Protein AF-B7PU13-F1 (afdb_monomer_lite)

Organism: Ixodes scapularis (NCBI:txid6945)

Secondary structure (DSSP, 8-state):
----GGGGTS-TTHHHHHHHHHHHHHHHHHHHHHTT--S-----------PPP-

Radius of gyration: 18.24 Å; chains: 1; bounding box: 31×23×57 Å

pLDDT: mean 82.56, std 11.3, range [38.62, 93.94]

Sequence (54 aa):
MAGNILTTIVTEEERSLLLEDVTEQAKEWWAQKEAGGSPFDCQVFLVHALKPRS

Foldseek 3Di:
DPPDVVVVVDDPVCVVVVVVVVVVLVVVLVVCVVVVHHSDPDDDDDDDDDDDDD

Structure (mmCIF, N/CA/C/O backbone):
data_AF-B7PU13-F1
#
_entry.id   AF-B7PU13-F1
#
loop_
_atom_site.group_PDB
_atom_site.id
_atom_site.type_symbol
_atom_site.label_atom_id
_atom_site.label_alt_id
_atom_site.label_comp_id
_atom_site.label_asym_id
_atom_site.label_entity_id
_atom_site.label_seq_id
_atom_site.pdbx_PDB_ins_code
_atom_site.Cartn_x
_atom_site.Cartn_y
_atom_site.Cartn_z
_atom_site.occupancy
_atom_site.B_iso_or_equiv
_atom_site.auth_seq_id
_atom_site.auth_comp_id
_atom_site.auth_asym_id
_atom_site.auth_atom_id
_atom_site.pdbx_PDB_model_num
ATOM 1 N N . MET A 1 1 ? -14.711 4.664 -10.315 1.00 38.62 1 MET A N 1
ATOM 2 C CA . MET A 1 1 ? -13.919 4.797 -9.075 1.00 38.62 1 MET A CA 1
ATOM 3 C C . MET A 1 1 ? -13.536 3.389 -8.664 1.00 38.62 1 MET A C 1
ATOM 5 O O . MET A 1 1 ? -14.436 2.609 -8.388 1.00 38.62 1 MET A O 1
ATOM 9 N N . ALA A 1 2 ? -12.261 3.015 -8.757 1.00 45.84 2 ALA A N 1
ATOM 10 C CA . ALA A 1 2 ? -11.824 1.714 -8.258 1.00 45.84 2 ALA A CA 1
ATOM 11 C C . ALA A 1 2 ? -11.926 1.759 -6.727 1.00 45.84 2 ALA A C 1
ATOM 13 O O . ALA A 1 2 ? -11.224 2.543 -6.091 1.00 45.84 2 ALA A O 1
ATOM 14 N N . GLY A 1 3 ? -12.879 1.023 -6.155 1.00 55.19 3 GLY A N 1
ATOM 15 C CA . GLY A 1 3 ? -13.000 0.888 -4.706 1.00 55.19 3 GLY A CA 1
ATOM 16 C C . GLY A 1 3 ? -11.791 0.130 -4.170 1.00 55.19 3 GLY A C 1
ATOM 17 O O . GLY A 1 3 ? -11.344 -0.829 -4.798 1.00 55.19 3 GLY A O 1
ATOM 18 N N . ASN A 1 4 ? -11.241 0.575 -3.042 1.00 66.06 4 ASN A N 1
ATOM 19 C CA . ASN A 1 4 ? -10.174 -0.151 -2.364 1.00 66.06 4 ASN A CA 1
ATOM 20 C C . ASN A 1 4 ? -10.692 -1.557 -2.013 1.00 66.06 4 ASN A C 1
ATOM 22 O O . ASN A 1 4 ? -11.600 -1.689 -1.200 1.00 66.06 4 ASN A O 1
ATOM 26 N N . ILE A 1 5 ? -10.137 -2.603 -2.634 1.00 75.38 5 ILE A N 1
ATOM 27 C CA . ILE A 1 5 ? -10.595 -3.991 -2.450 1.00 75.38 5 ILE A CA 1
ATOM 28 C C . ILE A 1 5 ? -10.510 -4.407 -0.975 1.00 75.38 5 ILE A C 1
ATOM 30 O O . ILE A 1 5 ? -11.336 -5.187 -0.505 1.00 75.38 5 ILE A O 1
ATOM 34 N N . LEU A 1 6 ? -9.581 -3.825 -0.213 1.00 75.00 6 LEU A N 1
ATOM 35 C CA . LEU A 1 6 ? -9.421 -4.120 1.208 1.00 75.00 6 LEU A CA 1
ATOM 36 C C . LEU A 1 6 ? -10.684 -3.787 2.014 1.00 75.00 6 LEU A C 1
ATOM 38 O O . LEU A 1 6 ? -11.006 -4.519 2.942 1.00 75.00 6 LEU A O 1
ATOM 42 N N . THR A 1 7 ? -11.478 -2.785 1.611 1.00 74.50 7 THR A N 1
ATOM 43 C CA . THR A 1 7 ? -12.733 -2.449 2.311 1.00 74.50 7 THR A CA 1
ATOM 44 C C . THR A 1 7 ? -13.843 -3.476 2.101 1.00 74.50 7 THR A C 1
ATOM 46 O O . THR A 1 7 ? -14.893 -3.348 2.713 1.00 74.50 7 THR A O 1
ATOM 49 N N . THR A 1 8 ? -13.653 -4.451 1.208 1.00 80.19 8 THR A N 1
ATOM 50 C CA . THR A 1 8 ? -14.585 -5.580 1.026 1.00 80.19 8 THR A CA 1
ATOM 51 C C . THR A 1 8 ? -14.148 -6.841 1.771 1.00 80.19 8 THR A C 1
ATOM 53 O O . THR A 1 8 ? -14.890 -7.817 1.787 1.00 80.19 8 THR A O 1
ATOM 56 N N . ILE A 1 9 ? -12.947 -6.827 2.360 1.00 85.62 9 ILE A N 1
ATOM 57 C CA . ILE A 1 9 ? -12.327 -7.979 3.029 1.00 85.62 9 ILE A CA 1
ATOM 58 C C . ILE A 1 9 ? -12.380 -7.828 4.554 1.00 85.62 9 ILE A C 1
ATOM 60 O O . ILE A 1 9 ? -12.498 -8.831 5.251 1.00 85.62 9 ILE A O 1
ATOM 64 N N . VAL A 1 10 ? -12.310 -6.594 5.061 1.00 84.50 10 VAL A N 1
ATOM 65 C CA . VAL A 1 10 ? -12.353 -6.295 6.500 1.00 84.50 10 VAL A CA 1
ATOM 66 C C . VAL A 1 10 ? -13.781 -6.059 6.990 1.00 84.50 10 VAL A C 1
ATOM 68 O O . VAL A 1 10 ? -14.636 -5.608 6.221 1.00 84.50 10 VAL A O 1
ATOM 71 N N . THR A 1 11 ? -14.043 -6.336 8.268 1.00 88.94 11 THR A N 1
ATOM 72 C CA . THR A 1 11 ? -15.323 -5.978 8.898 1.00 88.94 11 THR A CA 1
ATOM 73 C C . THR A 1 11 ? -15.450 -4.461 9.094 1.00 88.94 11 THR A C 1
ATOM 75 O O . THR A 1 11 ? -14.485 -3.706 8.948 1.00 88.94 11 THR A O 1
ATOM 78 N N . GLU A 1 12 ? -16.649 -3.981 9.439 1.00 86.12 12 GLU A N 1
ATOM 79 C CA . GLU A 1 12 ? -16.871 -2.554 9.721 1.00 86.12 12 GLU A CA 1
ATOM 80 C C . GLU A 1 12 ? -16.064 -2.072 10.938 1.00 86.12 12 GLU A C 1
ATOM 82 O O . GLU A 1 12 ? -15.567 -0.945 10.952 1.00 86.12 12 GLU A O 1
ATOM 87 N N . GLU A 1 13 ? -15.876 -2.932 11.940 1.00 87.94 13 GLU A N 1
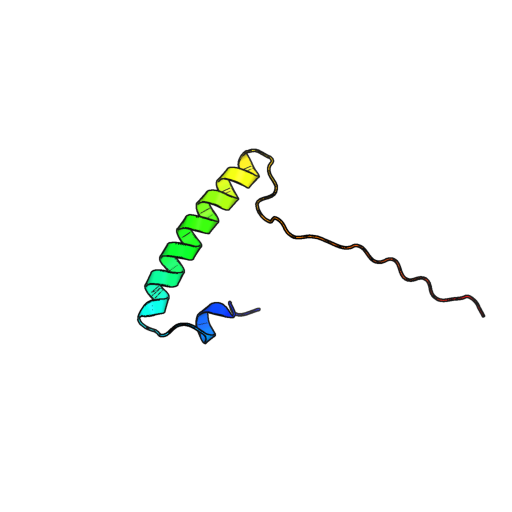ATOM 88 C CA . GLU A 1 13 ? -15.068 -2.639 13.126 1.00 87.94 13 GLU A CA 1
ATOM 89 C C . GLU A 1 13 ? -13.578 -2.517 12.776 1.00 87.94 13 GLU A C 1
ATOM 91 O O . GLU A 1 13 ? -12.892 -1.607 13.244 1.00 87.94 13 GLU A O 1
ATOM 96 N N . GLU A 1 14 ? -13.083 -3.394 11.903 1.00 89.75 14 GLU A N 1
ATOM 97 C CA . GLU A 1 14 ? -11.692 -3.410 11.436 1.00 89.75 14 GLU A CA 1
ATOM 98 C C . GLU A 1 14 ? -11.381 -2.257 10.472 1.00 89.75 14 GLU A C 1
ATOM 100 O O . GLU A 1 14 ? -10.226 -1.862 10.310 1.00 89.75 14 GLU A O 1
ATOM 105 N N . ARG A 1 15 ? -12.405 -1.665 9.851 1.00 87.31 15 ARG A N 1
ATOM 106 C CA . ARG A 1 15 ? -12.256 -0.604 8.849 1.00 87.31 15 ARG A CA 1
ATOM 107 C C . ARG A 1 15 ? -11.511 0.621 9.374 1.00 87.31 15 ARG A C 1
ATOM 109 O O . ARG A 1 15 ? -10.760 1.241 8.622 1.00 87.31 15 ARG A O 1
ATOM 116 N N . SER A 1 16 ? -11.715 0.971 10.643 1.00 87.88 16 SER A N 1
ATOM 117 C CA . SER A 1 16 ? -11.017 2.102 11.270 1.00 87.88 16 SER A CA 1
ATOM 118 C C . SER A 1 16 ? -9.534 1.803 11.487 1.00 87.88 16 SER A C 1
ATOM 120 O O . SER A 1 16 ? -8.704 2.669 11.227 1.00 87.88 16 SER A O 1
ATOM 122 N N . LEU A 1 17 ? -9.208 0.570 11.883 1.00 90.50 17 LEU A N 1
ATOM 123 C CA . LEU A 1 17 ? -7.827 0.111 12.058 1.00 90.50 17 LEU A CA 1
ATOM 124 C C . LEU A 1 17 ? -7.101 0.058 10.708 1.00 90.50 17 LEU A C 1
ATOM 126 O O . LEU A 1 17 ? -6.018 0.609 10.561 1.00 90.50 17 LEU A O 1
ATOM 130 N N . LEU A 1 18 ? -7.763 -0.472 9.673 1.00 88.94 18 LEU A N 1
ATOM 131 C CA . LEU A 1 18 ? -7.235 -0.469 8.307 1.00 88.94 18 LEU A CA 1
ATOM 132 C C . LEU A 1 18 ? -6.921 0.953 7.809 1.00 88.94 18 LEU A C 1
ATOM 134 O O . LEU A 1 18 ? -5.938 1.165 7.102 1.00 88.94 18 LEU A O 1
ATOM 138 N N . LEU A 1 19 ? -7.770 1.934 8.131 1.00 88.69 19 LEU A N 1
ATOM 139 C CA . LEU A 1 19 ? -7.537 3.328 7.749 1.00 88.69 19 LEU A CA 1
ATOM 140 C C . LEU A 1 19 ? -6.319 3.928 8.457 1.00 88.69 19 LEU A C 1
ATOM 142 O O . LEU A 1 19 ? -5.593 4.704 7.832 1.00 88.69 19 LEU A O 1
ATOM 146 N N . GLU A 1 20 ? -6.102 3.587 9.726 1.00 92.25 20 GLU A N 1
ATOM 147 C CA . GLU A 1 20 ? -4.918 3.994 10.486 1.00 92.25 20 GLU A CA 1
ATOM 148 C C . GLU A 1 20 ? -3.649 3.426 9.841 1.00 92.25 20 GLU A C 1
ATOM 150 O O . GLU A 1 20 ? -2.788 4.204 9.422 1.00 92.25 20 GLU A O 1
ATOM 155 N N . ASP A 1 21 ? -3.615 2.113 9.606 1.00 91.12 21 ASP A N 1
ATOM 156 C CA . ASP A 1 21 ? -2.485 1.416 8.981 1.00 91.12 21 ASP A CA 1
ATOM 157 C C . ASP A 1 21 ? -2.144 1.994 7.596 1.00 91.12 21 ASP A C 1
ATOM 159 O O . ASP A 1 21 ? -0.992 2.319 7.291 1.00 91.12 21 ASP A O 1
ATOM 163 N N . VAL A 1 22 ? -3.160 2.189 6.745 1.00 89.19 22 VAL A N 1
ATOM 164 C CA . VAL A 1 22 ? -2.982 2.772 5.404 1.00 89.19 22 VAL A CA 1
ATOM 165 C C . VAL A 1 22 ? -2.477 4.211 5.494 1.00 89.19 22 VAL A C 1
ATOM 167 O O . VAL A 1 22 ? -1.682 4.637 4.655 1.00 89.19 22 VAL A O 1
ATOM 170 N N . THR A 1 23 ? -2.913 4.973 6.498 1.00 92.31 23 THR A N 1
ATOM 171 C CA . THR A 1 23 ? -2.461 6.354 6.698 1.00 92.31 23 THR A CA 1
ATOM 172 C C . THR A 1 23 ? -0.995 6.405 7.120 1.00 92.31 23 THR A C 1
ATOM 174 O O . THR A 1 23 ? -0.252 7.249 6.616 1.00 92.31 23 THR A O 1
ATOM 177 N N . GLU A 1 24 ? -0.559 5.528 8.024 1.00 93.94 24 GLU A N 1
ATOM 178 C CA . GLU A 1 24 ? 0.847 5.439 8.431 1.00 93.94 24 GLU A CA 1
ATOM 179 C C . GLU A 1 24 ? 1.743 5.033 7.263 1.00 93.94 24 GLU A C 1
ATOM 181 O O . GLU A 1 24 ? 2.715 5.728 6.954 1.00 93.94 24 GLU A O 1
ATOM 186 N N . GLN A 1 25 ? 1.354 3.987 6.535 1.00 89.44 25 GLN A N 1
ATOM 187 C CA . GLN A 1 25 ? 2.100 3.514 5.375 1.00 89.44 25 GLN A CA 1
ATOM 188 C C . GLN A 1 25 ? 2.155 4.566 4.255 1.00 89.44 25 GLN A C 1
ATOM 190 O O . GLN A 1 25 ? 3.205 4.787 3.650 1.00 89.44 25 GLN A O 1
ATOM 195 N N . ALA A 1 26 ? 1.061 5.300 4.021 1.00 88.62 26 ALA A N 1
ATOM 196 C CA . ALA A 1 26 ? 1.038 6.392 3.051 1.00 88.62 26 ALA A CA 1
ATOM 197 C C . ALA A 1 26 ? 1.985 7.542 3.432 1.00 88.62 26 ALA A C 1
ATOM 199 O O . ALA A 1 26 ? 2.605 8.127 2.541 1.00 88.62 26 ALA A O 1
ATOM 200 N N . LYS A 1 27 ? 2.128 7.868 4.726 1.00 92.75 27 LYS A N 1
ATOM 201 C CA . LYS A 1 27 ? 3.102 8.874 5.189 1.00 92.75 27 LYS A CA 1
ATOM 202 C C . LYS A 1 27 ? 4.532 8.430 4.900 1.00 92.75 27 LYS A C 1
ATOM 204 O O . LYS A 1 27 ? 5.324 9.239 4.420 1.00 92.75 27 LYS A O 1
ATOM 209 N N . GLU A 1 28 ? 4.852 7.166 5.165 1.00 90.12 28 GLU A N 1
ATOM 210 C CA . GLU A 1 28 ? 6.182 6.613 4.900 1.00 90.12 28 GLU A CA 1
ATOM 211 C C . GLU A 1 28 ? 6.509 6.643 3.403 1.00 90.12 28 GLU A C 1
ATOM 213 O O . GLU A 1 28 ? 7.545 7.174 3.000 1.00 90.12 28 GLU A O 1
ATOM 218 N N . TRP A 1 29 ? 5.587 6.173 2.562 1.00 88.56 29 TRP A N 1
ATOM 219 C CA . TRP A 1 29 ? 5.713 6.262 1.108 1.00 88.56 29 TRP A CA 1
ATOM 220 C C . TRP A 1 29 ? 5.877 7.704 0.631 1.00 88.56 29 TRP A C 1
ATOM 222 O O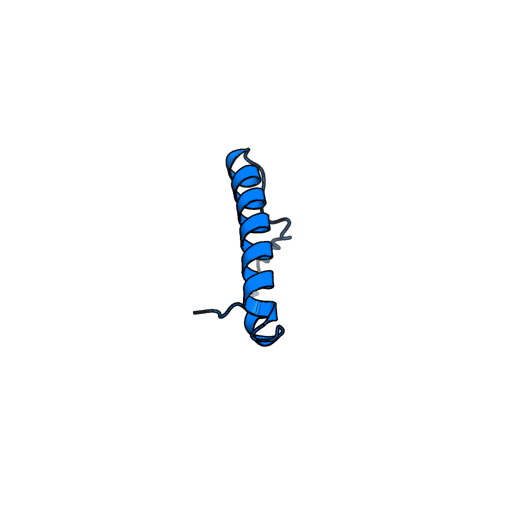 . TRP A 1 29 ? 6.718 7.989 -0.223 1.00 88.56 29 TRP A O 1
ATOM 232 N N . TRP A 1 30 ? 5.117 8.643 1.197 1.00 88.88 30 TRP A N 1
ATOM 233 C CA . TRP A 1 30 ? 5.266 10.048 0.838 1.00 88.88 30 TRP A CA 1
ATOM 234 C C . TRP A 1 30 ? 6.665 10.572 1.177 1.00 88.88 30 TRP A C 1
ATOM 236 O O . TRP A 1 30 ? 7.299 11.203 0.334 1.00 88.88 30 TRP A O 1
ATOM 246 N N . ALA A 1 31 ? 7.193 10.249 2.359 1.00 90.81 31 ALA A N 1
ATOM 247 C CA . ALA A 1 31 ? 8.550 10.625 2.751 1.00 90.81 31 ALA A CA 1
ATOM 248 C C . ALA A 1 31 ? 9.623 10.009 1.832 1.00 90.81 31 ALA A C 1
ATOM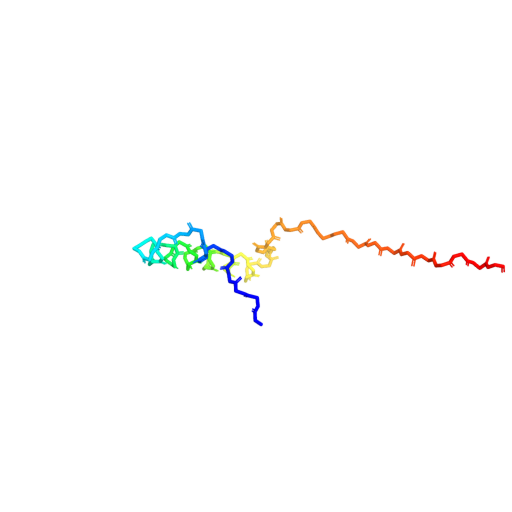 250 O O . ALA A 1 31 ? 10.551 10.706 1.42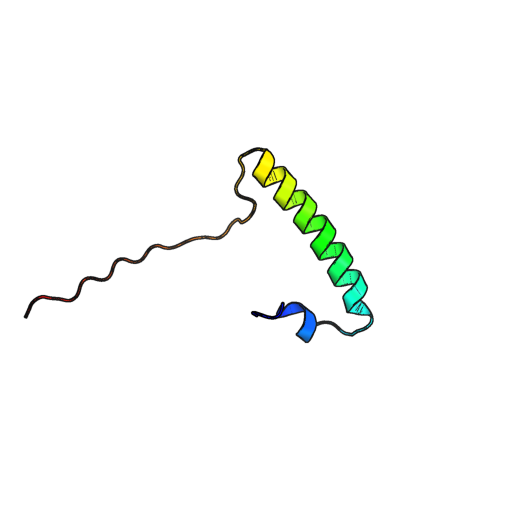2 1.00 90.81 31 ALA A O 1
ATOM 251 N N . GLN A 1 32 ? 9.480 8.733 1.451 1.00 88.56 32 GLN A N 1
ATOM 252 C CA . GLN A 1 32 ? 10.387 8.069 0.505 1.00 88.56 32 GLN A CA 1
ATOM 253 C C . GLN A 1 32 ? 10.381 8.751 -0.867 1.00 88.56 32 GLN A C 1
ATOM 255 O O . GLN A 1 32 ? 11.441 8.959 -1.457 1.00 88.56 32 GLN A O 1
ATOM 260 N N . LYS A 1 33 ? 9.201 9.145 -1.357 1.00 86.56 33 LYS A N 1
ATOM 261 C CA . LYS A 1 33 ? 9.054 9.883 -2.616 1.00 86.56 33 LYS A CA 1
ATOM 262 C C . LYS A 1 33 ? 9.742 11.249 -2.567 1.00 86.56 33 LYS A C 1
ATOM 264 O O . LYS A 1 33 ? 10.458 11.591 -3.504 1.00 86.56 33 LYS A O 1
ATOM 269 N N . GLU A 1 34 ? 9.546 12.018 -1.494 1.00 89.69 34 GLU A N 1
ATOM 270 C CA . GLU A 1 34 ? 10.201 13.328 -1.308 1.00 89.69 34 GLU A CA 1
ATOM 271 C C . GLU A 1 34 ? 11.732 13.199 -1.220 1.00 89.69 34 GLU A C 1
ATOM 273 O O . GLU A 1 34 ? 12.460 14.073 -1.685 1.00 89.69 34 GLU A O 1
ATOM 278 N N . ALA A 1 35 ? 12.239 12.074 -0.706 1.00 91.00 35 ALA A N 1
ATOM 279 C CA . ALA A 1 35 ? 13.665 11.745 -0.712 1.00 91.00 35 ALA A CA 1
ATOM 280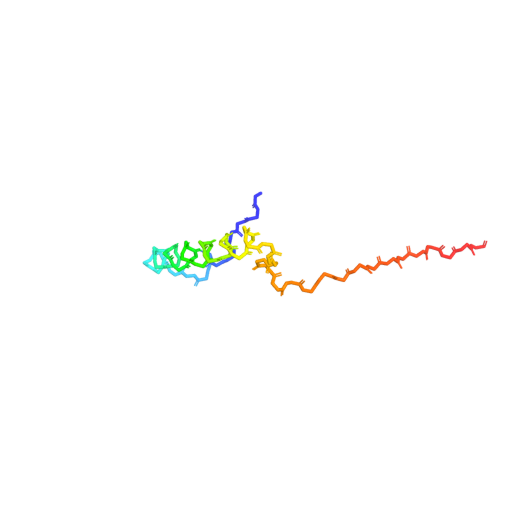 C C . ALA A 1 35 ? 14.202 11.290 -2.091 1.00 91.00 35 ALA A C 1
ATOM 282 O O . ALA A 1 35 ? 15.378 10.948 -2.208 1.00 91.00 35 ALA A O 1
ATOM 283 N N . GLY A 1 36 ? 13.365 11.272 -3.135 1.00 84.50 36 GLY A N 1
ATOM 284 C CA . GLY A 1 36 ? 13.723 10.816 -4.482 1.00 84.50 36 GLY A CA 1
ATOM 285 C C . GLY A 1 36 ? 13.694 9.294 -4.670 1.00 84.50 36 GLY A C 1
ATOM 286 O O . GLY A 1 36 ? 14.156 8.799 -5.698 1.00 84.50 36 GLY A O 1
ATOM 287 N N . GLY A 1 37 ? 13.167 8.548 -3.697 1.00 79.69 37 GLY A N 1
ATOM 288 C CA . GLY A 1 37 ? 12.923 7.111 -3.802 1.00 79.69 37 GLY A CA 1
ATOM 289 C C . GLY A 1 37 ? 11.647 6.780 -4.584 1.00 79.69 37 GLY A C 1
ATOM 290 O O . GLY A 1 37 ? 10.800 7.640 -4.833 1.00 79.69 37 GLY A O 1
ATOM 291 N N . SER A 1 38 ? 11.490 5.509 -4.963 1.00 77.12 38 SER A N 1
ATOM 292 C CA . SER A 1 38 ? 10.224 5.001 -5.499 1.00 77.12 38 SER A CA 1
ATOM 293 C C . SER A 1 38 ? 9.375 4.460 -4.344 1.00 77.12 38 SER A C 1
ATOM 295 O O . SER A 1 38 ? 9.747 3.434 -3.781 1.00 77.12 38 SER A O 1
ATOM 297 N N . PRO A 1 39 ? 8.247 5.100 -3.981 1.00 71.06 39 PRO A N 1
ATOM 298 C CA . PRO A 1 39 ? 7.384 4.629 -2.891 1.00 71.06 39 PRO A CA 1
ATOM 299 C C . PRO A 1 39 ? 6.691 3.297 -3.187 1.00 71.06 39 PRO A C 1
ATOM 301 O O . PRO A 1 39 ? 6.216 2.621 -2.282 1.00 71.06 39 PRO A O 1
ATOM 304 N N . PHE A 1 40 ? 6.606 2.929 -4.465 1.00 69.38 40 PHE A N 1
ATOM 305 C CA . PHE A 1 40 ? 6.079 1.647 -4.893 1.00 69.38 40 PHE A CA 1
ATOM 306 C C . PHE A 1 40 ? 7.224 0.816 -5.454 1.00 69.38 40 PHE A C 1
ATOM 308 O O . PHE A 1 40 ? 7.800 1.163 -6.489 1.00 69.38 40 PHE A O 1
ATOM 315 N N . ASP A 1 41 ? 7.513 -0.306 -4.799 1.00 69.44 41 ASP A N 1
ATOM 316 C CA . ASP A 1 41 ? 8.322 -1.380 -5.375 1.00 69.44 41 ASP A CA 1
ATOM 317 C C . ASP A 1 41 ? 7.448 -2.209 -6.329 1.00 69.44 41 ASP A C 1
ATOM 319 O O . ASP A 1 41 ? 7.155 -3.387 -6.122 1.00 69.44 41 ASP A O 1
ATOM 323 N N . CYS A 1 42 ? 6.893 -1.538 -7.340 1.00 69.75 42 CYS A N 1
ATOM 324 C CA . CYS A 1 42 ? 6.097 -2.181 -8.368 1.00 69.75 42 CYS A CA 1
ATOM 325 C C . CYS A 1 42 ? 6.979 -2.473 -9.580 1.00 69.75 42 CYS A C 1
ATOM 327 O O . CYS A 1 42 ? 7.577 -1.585 -10.190 1.00 69.75 42 CYS A O 1
ATOM 329 N N . GLN A 1 43 ? 7.037 -3.746 -9.963 1.00 78.62 43 GLN A N 1
ATOM 330 C CA . GLN A 1 43 ?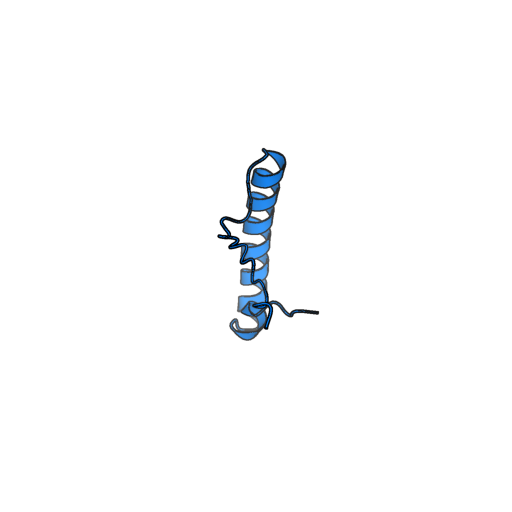 7.677 -4.138 -11.210 1.00 78.62 43 GLN A CA 1
ATOM 331 C C . GLN A 1 43 ? 6.764 -3.741 -12.371 1.00 78.62 43 GLN A C 1
ATOM 333 O O . GLN A 1 43 ? 5.724 -4.357 -12.608 1.00 78.62 43 GLN A O 1
ATOM 338 N N . VAL A 1 44 ? 7.138 -2.683 -13.087 1.00 78.19 44 VAL A N 1
ATOM 339 C CA . VAL A 1 44 ? 6.431 -2.249 -14.293 1.00 78.19 44 VAL A CA 1
ATOM 340 C C . VAL A 1 44 ? 7.094 -2.893 -15.505 1.00 78.19 44 VAL A C 1
ATOM 342 O O . VAL A 1 44 ? 8.224 -2.565 -15.861 1.00 78.19 44 VAL A O 1
ATOM 345 N N . PHE A 1 45 ? 6.377 -3.801 -16.164 1.00 84.56 45 PHE A N 1
ATOM 346 C CA . PHE A 1 45 ? 6.823 -4.422 -17.409 1.00 84.56 45 PHE A CA 1
ATOM 347 C C . PHE A 1 45 ? 6.209 -3.691 -18.604 1.00 84.56 45 PHE A C 1
ATOM 349 O O . PHE A 1 45 ? 4.989 -3.671 -18.771 1.00 84.56 45 PHE A O 1
ATOM 356 N N . LEU A 1 46 ? 7.051 -3.107 -19.457 1.00 85.38 46 LEU A N 1
ATOM 357 C CA . LEU A 1 46 ? 6.614 -2.515 -20.718 1.00 85.38 46 LEU A CA 1
ATOM 358 C C . LEU A 1 46 ? 6.702 -3.566 -21.830 1.00 85.38 46 LEU A C 1
ATOM 360 O O . LEU A 1 46 ? 7.793 -4.001 -22.194 1.00 85.38 46 LEU A O 1
ATOM 364 N N . VAL A 1 47 ? 5.558 -3.966 -22.388 1.00 90.19 47 VAL A N 1
ATOM 365 C CA . VAL A 1 47 ? 5.499 -4.930 -23.495 1.00 90.19 47 VAL A CA 1
ATOM 366 C C . VAL A 1 47 ? 5.176 -4.200 -24.793 1.00 90.19 47 VAL A C 1
ATOM 368 O O . VAL A 1 47 ? 4.095 -3.638 -24.951 1.00 90.19 47 VAL A O 1
ATOM 371 N N . HIS A 1 48 ? 6.107 -4.238 -25.746 1.00 88.56 48 HIS A N 1
ATOM 372 C CA . HIS A 1 48 ? 5.869 -3.776 -27.111 1.00 88.56 48 HIS A CA 1
ATOM 373 C C . HIS A 1 48 ? 5.439 -4.955 -27.985 1.00 88.56 48 HIS A C 1
ATOM 375 O O . HIS A 1 48 ? 6.218 -5.876 -28.220 1.00 88.56 48 HIS A O 1
ATOM 381 N N . ALA A 1 49 ? 4.213 -4.907 -28.503 1.00 90.38 49 ALA A N 1
ATOM 382 C CA . ALA A 1 49 ? 3.724 -5.857 -29.496 1.00 90.38 49 ALA A CA 1
ATOM 383 C C . ALA A 1 49 ? 3.592 -5.166 -30.860 1.00 90.38 49 ALA A C 1
ATOM 385 O O . ALA A 1 49 ? 2.958 -4.118 -30.981 1.00 90.38 49 ALA A O 1
ATOM 386 N N . LEU A 1 50 ? 4.184 -5.761 -31.896 1.00 90.88 50 LEU A N 1
ATOM 387 C CA . LEU A 1 50 ? 4.078 -5.310 -33.284 1.00 90.88 50 LEU A CA 1
ATOM 388 C C . LEU A 1 50 ? 3.239 -6.311 -34.075 1.00 90.88 50 LEU A C 1
ATOM 390 O O . LEU A 1 50 ? 3.487 -7.516 -34.028 1.00 90.88 50 LEU A O 1
ATOM 394 N N . LYS A 1 51 ? 2.259 -5.811 -34.833 1.00 88.00 51 LYS A N 1
ATOM 395 C CA . LYS A 1 51 ? 1.494 -6.646 -35.764 1.00 88.00 51 LYS A CA 1
ATOM 396 C C . LYS A 1 51 ? 2.408 -7.079 -36.927 1.00 88.00 51 LYS A C 1
ATOM 398 O O . LYS A 1 51 ? 3.013 -6.198 -37.545 1.00 88.00 51 LYS A O 1
ATOM 403 N N . PRO A 1 52 ? 2.485 -8.379 -37.272 1.00 84.44 52 PRO A N 1
ATOM 404 C CA . PRO A 1 52 ? 3.215 -8.831 -38.454 1.00 84.44 52 PRO A CA 1
ATOM 405 C C . PRO A 1 52 ? 2.624 -8.189 -39.713 1.00 84.44 52 PRO A C 1
ATOM 407 O O . PRO A 1 52 ? 1.400 -8.121 -39.860 1.00 84.44 52 PRO A O 1
ATOM 410 N N . ARG A 1 53 ? 3.476 -7.709 -40.623 1.00 84.25 53 ARG A N 1
ATOM 411 C CA . ARG A 1 53 ? 3.019 -7.313 -41.960 1.00 84.25 53 ARG A CA 1
ATOM 412 C C . ARG A 1 53 ? 2.796 -8.591 -42.774 1.00 84.25 53 ARG A C 1
ATOM 414 O O . ARG A 1 53 ? 3.703 -9.416 -42.847 1.00 84.25 53 ARG A O 1
ATOM 421 N N . SER A 1 54 ? 1.567 -8.749 -43.272 1.00 73.00 54 SER A N 1
ATOM 422 C CA . SER A 1 54 ? 1.182 -9.774 -44.252 1.00 73.00 54 SER A CA 1
ATOM 423 C C . SER A 1 54 ? 1.857 -9.530 -45.593 1.00 73.00 54 SER A C 1
ATOM 425 O O . SER A 1 54 ? 2.191 -8.356 -45.870 1.00 73.00 54 SER A O 1
#